Protein AF-A0A0A2UTU4-F1 (afdb_monomer)

Nearest PDB structures (foldseek):
  5aqh-assembly1_B  TM=6.109E-01  e=5.845E+00  Homo sapiens

Foldseek 3Di:
DVVLVVLVVVLVVLVVVLVVLVVCLVPDDPVVVVVSVVVSVVSVVCSLVSVVVSVVVVCVVVVNDCVNVPVVVVVVSVCVVLVVVLVVLCCCCPDPVNVVCLQPPVPDPDPVCNVCVVPVSVCVNVVSVVVNVVVVVVVVVVVD

Radius of gyration: 19.2 Å; Cα contacts (8 Å, |Δi|>4): 52; chains: 1; bounding box: 45×30×54 Å

Structure (mmCIF, N/CA/C/O backbone):
data_AF-A0A0A2UTU4-F1
#
_entry.id   AF-A0A0A2UTU4-F1
#
loop_
_atom_site.group_PDB
_atom_site.id
_atom_site.type_symbol
_atom_site.label_atom_id
_atom_site.label_alt_id
_atom_site.label_comp_id
_atom_site.label_asym_id
_atom_site.label_entity_id
_atom_site.label_seq_id
_atom_site.pdbx_PDB_ins_code
_atom_site.Cartn_x
_atom_site.Cartn_y
_atom_site.Cartn_z
_atom_site.occupancy
_atom_site.B_iso_or_equiv
_atom_site.auth_seq_id
_atom_site.auth_comp_id
_atom_site.auth_asym_id
_atom_site.auth_atom_id
_atom_site.pdbx_PDB_model_num
ATOM 1 N N . MET A 1 1 ? -5.566 -9.100 28.240 1.00 63.50 1 MET A N 1
ATOM 2 C CA . MET A 1 1 ? -4.419 -8.160 28.219 1.00 63.50 1 MET A CA 1
ATOM 3 C C . MET A 1 1 ? -3.156 -8.743 27.591 1.00 63.50 1 MET A C 1
ATOM 5 O O . MET A 1 1 ? -2.673 -8.141 26.645 1.00 63.50 1 MET A O 1
ATOM 9 N N . LEU A 1 2 ? -2.639 -9.900 28.031 1.00 72.25 2 LEU A N 1
ATOM 10 C CA . LEU A 1 2 ? -1.387 -10.479 27.496 1.00 72.25 2 LEU A CA 1
ATOM 11 C C . LEU A 1 2 ? -1.370 -10.657 25.966 1.00 72.25 2 LEU A C 1
ATOM 13 O O . LEU A 1 2 ? -0.388 -10.309 25.321 1.00 72.25 2 LEU A O 1
ATOM 17 N N . PHE A 1 3 ? -2.478 -11.114 25.373 1.00 69.31 3 PHE A N 1
ATOM 18 C CA . PHE A 1 3 ? -2.606 -11.243 23.915 1.00 69.31 3 PHE A CA 1
ATOM 19 C C . PHE A 1 3 ? -2.495 -9.892 23.185 1.00 69.31 3 PHE A C 1
ATOM 21 O O . PHE A 1 3 ? -1.830 -9.798 22.161 1.00 69.31 3 PHE A O 1
ATOM 28 N N . ILE A 1 4 ? -3.101 -8.837 23.744 1.00 66.06 4 ILE A N 1
ATOM 29 C CA . ILE A 1 4 ? -3.081 -7.479 23.179 1.00 66.06 4 ILE A CA 1
ATOM 30 C C . ILE A 1 4 ? -1.651 -6.940 23.202 1.00 66.06 4 ILE A C 1
ATOM 32 O O . ILE A 1 4 ? -1.130 -6.525 22.172 1.00 66.06 4 ILE A O 1
ATOM 36 N N . ILE A 1 5 ? -0.986 -7.038 24.354 1.00 73.44 5 ILE A N 1
ATOM 37 C CA . ILE A 1 5 ? 0.395 -6.582 24.536 1.00 73.44 5 ILE A CA 1
ATOM 38 C C . ILE A 1 5 ? 1.344 -7.347 23.604 1.00 73.44 5 ILE A C 1
ATOM 40 O O . ILE A 1 5 ? 2.112 -6.727 22.873 1.00 73.44 5 ILE A O 1
ATOM 44 N N . GLY A 1 6 ? 1.245 -8.680 23.557 1.00 77.75 6 GLY A N 1
ATOM 45 C CA . GLY A 1 6 ? 2.068 -9.508 22.670 1.00 77.75 6 GLY A CA 1
ATOM 46 C C . GLY A 1 6 ? 1.864 -9.173 21.192 1.00 77.75 6 GLY A C 1
ATOM 47 O O . GLY A 1 6 ? 2.827 -9.064 20.436 1.00 77.75 6 GLY A O 1
ATOM 48 N N . SER A 1 7 ? 0.619 -8.924 20.787 1.00 74.62 7 SER A N 1
ATOM 49 C CA . SER A 1 7 ? 0.304 -8.541 19.412 1.00 74.62 7 SER A CA 1
ATOM 50 C C . SER A 1 7 ? 0.809 -7.142 19.036 1.00 74.62 7 SER A C 1
ATOM 52 O O . SER A 1 7 ? 1.268 -6.934 17.915 1.00 74.62 7 SER A O 1
ATOM 54 N N . PHE A 1 8 ? 0.827 -6.206 19.988 1.00 76.12 8 PHE A N 1
ATOM 55 C CA . PHE A 1 8 ? 1.387 -4.870 19.795 1.00 76.12 8 PHE A CA 1
ATOM 56 C C . PHE A 1 8 ? 2.916 -4.912 19.670 1.00 76.12 8 PHE A C 1
ATOM 58 O O . PHE A 1 8 ? 3.485 -4.260 18.797 1.00 76.12 8 PHE A O 1
ATOM 65 N N . ILE A 1 9 ? 3.584 -5.740 20.481 1.00 83.19 9 ILE A N 1
ATOM 66 C CA . ILE A 1 9 ? 5.032 -5.985 20.380 1.00 83.19 9 ILE A CA 1
ATOM 67 C C . ILE A 1 9 ? 5.380 -6.599 19.018 1.00 83.19 9 ILE A C 1
ATOM 69 O O . ILE A 1 9 ? 6.298 -6.128 18.346 1.00 83.19 9 ILE A O 1
ATOM 73 N N . ALA A 1 10 ? 4.620 -7.605 18.572 1.00 82.69 10 ALA A N 1
ATOM 74 C CA . ALA A 1 10 ? 4.808 -8.220 17.259 1.00 82.69 10 ALA A CA 1
ATOM 75 C C . ALA A 1 10 ? 4.607 -7.213 16.113 1.00 82.69 10 ALA A C 1
ATOM 77 O O . ALA A 1 10 ? 5.365 -7.216 15.143 1.00 82.69 10 ALA A O 1
ATOM 78 N N . PHE A 1 11 ? 3.632 -6.309 16.241 1.00 80.31 11 PHE A N 1
ATOM 79 C CA . PHE A 1 11 ? 3.412 -5.238 15.274 1.00 80.31 11 PHE A CA 1
ATOM 80 C C . PHE A 1 11 ? 4.570 -4.235 15.229 1.00 80.31 11 PHE A C 1
ATOM 82 O O . PHE A 1 11 ? 5.030 -3.892 14.142 1.00 80.31 11 PHE A O 1
ATOM 89 N N . ILE A 1 12 ? 5.086 -3.805 16.385 1.00 81.62 12 ILE A N 1
ATOM 90 C CA . ILE A 1 12 ? 6.258 -2.920 16.451 1.00 81.62 12 ILE A CA 1
ATOM 91 C C . ILE A 1 12 ? 7.471 -3.593 15.798 1.00 81.62 12 ILE A C 1
ATOM 93 O O . ILE A 1 12 ? 8.160 -2.960 14.999 1.00 81.62 12 ILE A O 1
ATOM 97 N N . ALA A 1 13 ? 7.708 -4.879 16.072 1.00 86.25 13 ALA A N 1
ATOM 98 C CA . ALA A 1 13 ? 8.785 -5.635 15.437 1.00 86.25 13 ALA A CA 1
ATOM 99 C C . ALA A 1 13 ? 8.622 -5.693 13.906 1.00 86.25 13 ALA A C 1
ATOM 101 O O . ALA A 1 13 ? 9.583 -5.452 13.175 1.00 86.25 13 ALA A O 1
ATOM 102 N N . LEU A 1 14 ? 7.401 -5.936 13.414 1.00 83.25 14 LEU A N 1
ATOM 103 C CA . LEU A 1 14 ? 7.088 -5.921 11.983 1.00 83.25 14 LEU A CA 1
ATOM 104 C C . LEU A 1 14 ? 7.306 -4.534 11.358 1.00 83.25 14 LEU A C 1
ATOM 106 O O . LEU A 1 14 ? 7.830 -4.437 10.251 1.00 83.25 14 LEU A O 1
ATOM 110 N N . LEU A 1 15 ? 6.933 -3.463 12.061 1.00 78.00 15 LEU A N 1
ATOM 111 C CA . LEU A 1 15 ? 7.104 -2.086 11.604 1.00 78.00 15 LEU A CA 1
ATOM 112 C C . LEU A 1 15 ? 8.587 -1.709 11.498 1.00 78.00 15 LEU A C 1
ATOM 114 O O . LEU A 1 15 ? 9.018 -1.205 10.461 1.00 78.00 15 LEU A O 1
ATOM 118 N N . LEU A 1 16 ? 9.383 -2.022 12.524 1.00 83.81 16 LEU A N 1
ATOM 119 C CA . LEU A 1 16 ? 10.836 -1.826 12.506 1.00 83.81 16 LEU A CA 1
ATOM 120 C C . LEU A 1 16 ? 11.498 -2.637 11.387 1.00 83.81 16 LEU A C 1
ATOM 122 O O . LEU A 1 16 ? 12.344 -2.114 10.660 1.00 83.81 16 LEU A O 1
ATOM 126 N N . TYR A 1 17 ? 11.069 -3.885 11.195 1.00 85.94 17 TYR A N 1
ATOM 127 C CA . TYR A 1 17 ? 11.554 -4.724 10.104 1.00 85.94 17 TYR A CA 1
ATOM 128 C C . TYR A 1 17 ? 11.175 -4.160 8.726 1.00 85.94 17 TYR A C 1
ATOM 130 O O . TYR A 1 17 ? 12.008 -4.122 7.823 1.00 85.94 17 TYR A O 1
ATOM 138 N N . GLY A 1 18 ? 9.956 -3.640 8.559 1.00 80.88 18 GLY A N 1
ATOM 139 C CA . GLY A 1 18 ? 9.526 -2.976 7.328 1.00 80.88 18 GLY A CA 1
ATOM 140 C C . GLY A 1 18 ? 10.355 -1.735 6.994 1.00 80.88 18 GLY A C 1
ATOM 141 O O . GLY A 1 18 ? 10.756 -1.561 5.842 1.00 80.88 18 GLY A O 1
ATOM 142 N N . ILE A 1 19 ? 10.679 -0.912 7.998 1.00 79.69 19 ILE A N 1
ATOM 143 C CA . ILE A 1 19 ? 11.576 0.245 7.841 1.00 79.69 19 ILE A CA 1
ATOM 144 C C . ILE A 1 19 ? 12.976 -0.213 7.423 1.00 79.69 19 ILE A C 1
ATOM 146 O O . ILE A 1 19 ? 13.551 0.349 6.488 1.00 79.69 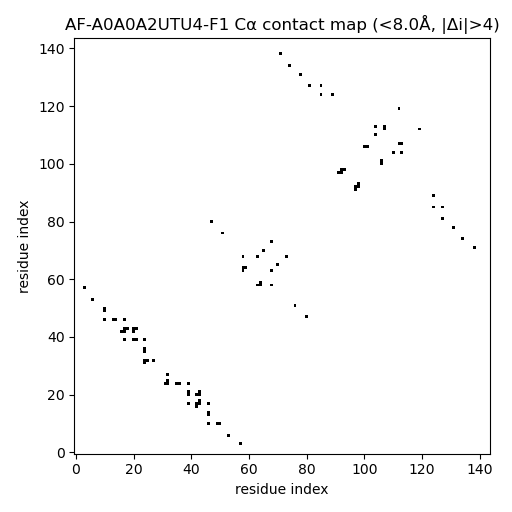19 ILE A O 1
ATOM 150 N N . TYR A 1 20 ? 13.513 -1.246 8.076 1.00 88.94 20 TYR A N 1
ATOM 151 C CA . TYR A 1 20 ? 14.810 -1.825 7.728 1.00 88.94 20 TYR A CA 1
ATOM 152 C C . TYR A 1 20 ? 14.842 -2.304 6.270 1.00 88.94 20 TYR A C 1
ATOM 154 O O . TYR A 1 20 ? 15.714 -1.887 5.511 1.00 88.94 20 TYR A O 1
ATOM 162 N N . VAL A 1 21 ? 13.853 -3.099 5.846 1.00 85.62 21 VAL A N 1
ATOM 163 C CA . VAL A 1 21 ? 13.762 -3.627 4.474 1.00 85.62 21 VAL A CA 1
ATOM 164 C C . VAL A 1 21 ? 13.607 -2.504 3.442 1.00 85.62 21 VAL A C 1
ATOM 166 O O . VAL A 1 21 ? 14.187 -2.571 2.357 1.00 85.62 21 VAL A O 1
ATOM 169 N N . PHE A 1 22 ? 12.853 -1.449 3.757 1.00 82.06 22 PHE A N 1
ATOM 170 C CA . PHE A 1 22 ? 12.730 -0.286 2.879 1.00 82.06 22 PHE A CA 1
ATOM 171 C C . PHE A 1 22 ? 14.056 0.474 2.738 1.00 82.06 22 PHE A C 1
ATOM 173 O O . PHE A 1 22 ? 14.445 0.837 1.625 1.00 82.06 22 PHE A O 1
ATOM 180 N N . ASN A 1 23 ? 14.761 0.697 3.849 1.00 80.75 23 ASN A N 1
ATOM 181 C CA . ASN A 1 23 ? 16.049 1.384 3.847 1.00 80.75 23 ASN A CA 1
ATOM 182 C C . ASN A 1 23 ? 17.122 0.572 3.114 1.00 80.75 23 ASN A C 1
ATOM 184 O O . ASN A 1 23 ? 17.829 1.143 2.285 1.00 80.75 23 ASN A O 1
ATOM 188 N N . ASP A 1 24 ? 17.177 -0.743 3.336 1.00 86.44 24 ASP A N 1
ATOM 189 C CA . ASP A 1 24 ? 18.048 -1.668 2.603 1.00 86.44 24 ASP A CA 1
ATOM 190 C C . ASP A 1 24 ? 17.739 -1.655 1.097 1.00 86.44 24 ASP A C 1
ATOM 192 O O . ASP A 1 24 ? 18.634 -1.516 0.262 1.00 86.44 24 ASP A O 1
ATOM 196 N N . TYR A 1 25 ? 16.459 -1.690 0.712 1.00 86.56 25 TYR A N 1
ATOM 197 C CA . TYR A 1 25 ? 16.070 -1.541 -0.690 1.00 86.56 25 TYR A CA 1
ATOM 198 C C . TYR A 1 25 ? 16.499 -0.187 -1.269 1.00 86.56 25 TYR A C 1
ATOM 200 O O . TYR A 1 25 ? 16.925 -0.120 -2.420 1.00 86.56 25 TYR A O 1
ATOM 208 N N . LYS A 1 26 ? 16.397 0.906 -0.504 1.00 80.38 26 LYS A N 1
ATOM 209 C CA . LYS A 1 26 ? 16.759 2.255 -0.963 1.00 80.38 26 LYS A CA 1
ATOM 210 C C . LYS A 1 26 ? 18.266 2.386 -1.209 1.00 80.38 26 LYS A C 1
ATOM 212 O O . LYS A 1 26 ? 18.635 2.951 -2.246 1.00 80.38 26 LYS A O 1
ATOM 217 N N . SER A 1 27 ? 19.097 1.857 -0.309 1.00 85.81 27 SER A N 1
ATOM 218 C CA . SER A 1 27 ? 20.566 1.882 -0.399 1.00 85.81 27 SER A CA 1
ATOM 219 C C . SER A 1 27 ? 21.141 0.875 -1.402 1.00 85.81 27 SER A C 1
ATOM 221 O O . SER A 1 27 ? 22.261 1.063 -1.865 1.00 85.81 27 SER A O 1
ATOM 223 N N . SER A 1 28 ? 20.369 -0.142 -1.792 1.00 88.31 28 SER A N 1
ATOM 224 C CA . SER A 1 28 ? 20.799 -1.176 -2.741 1.00 88.31 28 SER A CA 1
ATOM 225 C C . SER A 1 28 ? 21.070 -0.644 -4.160 1.00 88.31 28 SER A C 1
ATOM 227 O O . SER A 1 28 ? 20.472 0.338 -4.633 1.00 88.31 28 SER A O 1
ATOM 229 N N . THR A 1 29 ? 21.945 -1.349 -4.879 1.00 91.50 29 THR A N 1
ATOM 230 C CA . THR A 1 29 ? 22.279 -1.091 -6.290 1.00 91.50 29 THR A CA 1
ATOM 231 C C . THR A 1 29 ? 21.097 -1.385 -7.234 1.00 91.50 29 THR A C 1
ATOM 233 O O . THR A 1 29 ? 20.083 -1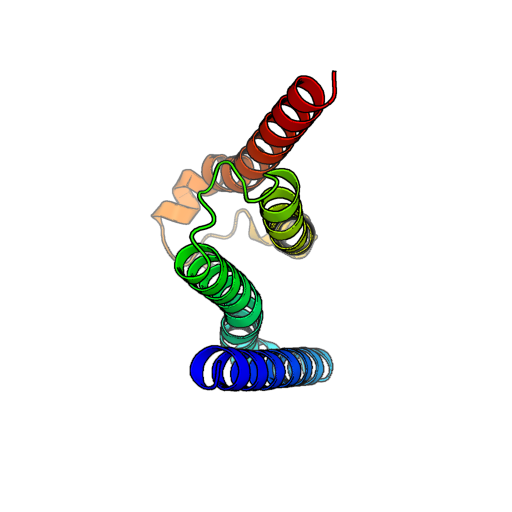.958 -6.833 1.00 91.50 29 THR A O 1
ATOM 236 N N . LYS A 1 30 ? 21.177 -0.984 -8.517 1.00 82.88 30 LYS A N 1
ATOM 237 C CA . LYS A 1 30 ? 20.088 -1.213 -9.499 1.00 82.88 30 LYS A CA 1
ATOM 238 C C . LYS A 1 30 ? 19.764 -2.700 -9.710 1.00 82.88 30 LYS A C 1
ATOM 240 O O . LYS A 1 30 ? 18.590 -3.034 -9.857 1.00 82.88 30 LYS A O 1
ATOM 245 N N . GLU A 1 31 ? 20.773 -3.568 -9.718 1.00 85.62 31 GLU A N 1
ATOM 246 C CA . GLU A 1 31 ? 20.585 -5.015 -9.894 1.00 85.62 31 GLU A CA 1
ATOM 247 C C . GLU A 1 31 ? 19.972 -5.660 -8.642 1.00 85.62 31 GLU A C 1
ATOM 249 O O . GLU A 1 31 ? 18.973 -6.371 -8.737 1.00 85.62 31 GLU A O 1
ATOM 254 N N . GLU A 1 32 ? 20.453 -5.304 -7.450 1.00 84.31 32 GLU A N 1
ATOM 255 C CA . GLU A 1 32 ? 19.873 -5.768 -6.181 1.00 84.31 32 GLU A CA 1
ATOM 256 C C . GLU A 1 32 ? 18.445 -5.259 -5.958 1.00 84.31 32 GLU A C 1
ATOM 258 O O . GLU A 1 32 ? 17.603 -5.954 -5.393 1.00 84.31 32 GLU A O 1
ATOM 263 N N . LYS A 1 33 ? 18.122 -4.052 -6.433 1.00 84.62 33 LYS A N 1
ATOM 264 C CA . LYS A 1 33 ? 16.752 -3.534 -6.371 1.00 84.62 33 LYS A CA 1
ATOM 265 C C . LYS A 1 33 ? 15.788 -4.439 -7.126 1.00 84.62 33 LYS A C 1
ATOM 267 O O . LYS A 1 33 ? 14.716 -4.714 -6.598 1.00 84.62 33 LYS A O 1
ATOM 272 N N . LYS A 1 34 ? 16.144 -4.963 -8.305 1.00 82.44 34 LYS A N 1
ATOM 273 C CA . LYS A 1 34 ? 15.250 -5.859 -9.065 1.00 82.44 34 LYS A CA 1
ATOM 274 C C . LYS A 1 34 ? 14.906 -7.129 -8.284 1.00 82.44 34 LYS A C 1
ATOM 276 O O . LYS A 1 34 ? 13.754 -7.562 -8.318 1.00 82.44 34 LYS A O 1
ATOM 281 N N . THR A 1 35 ? 15.867 -7.697 -7.557 1.00 84.88 35 THR A N 1
ATOM 282 C CA . THR A 1 35 ? 15.658 -8.919 -6.766 1.00 84.88 35 THR A CA 1
ATOM 283 C C . THR A 1 35 ? 14.917 -8.629 -5.458 1.00 84.88 35 THR A C 1
ATOM 285 O O . THR A 1 35 ? 13.956 -9.325 -5.123 1.00 84.88 35 THR A O 1
ATOM 288 N N . LYS A 1 36 ? 15.278 -7.547 -4.757 1.00 86.06 36 LYS A N 1
ATOM 289 C CA . LYS A 1 36 ? 14.679 -7.158 -3.469 1.00 86.06 36 LYS A CA 1
ATOM 290 C C . LYS A 1 36 ? 13.297 -6.512 -3.598 1.00 86.06 36 LYS A C 1
ATOM 292 O O . LYS A 1 36 ? 12.527 -6.548 -2.640 1.00 86.06 36 LYS A O 1
ATOM 297 N N . HIS A 1 37 ? 12.932 -5.969 -4.764 1.00 83.19 37 HIS A N 1
ATOM 298 C CA . HIS A 1 37 ? 11.691 -5.205 -4.965 1.00 83.19 37 HIS A CA 1
ATOM 299 C C . HIS A 1 37 ? 10.437 -5.953 -4.501 1.00 83.19 37 HIS A C 1
ATOM 301 O O . HIS A 1 37 ? 9.606 -5.408 -3.777 1.00 83.19 37 HIS A O 1
ATOM 307 N N . ARG A 1 38 ? 10.311 -7.232 -4.877 1.00 81.94 38 ARG A N 1
ATOM 308 C CA . ARG A 1 38 ? 9.136 -8.044 -4.532 1.00 81.94 38 ARG A CA 1
ATOM 309 C C . ARG A 1 38 ? 9.057 -8.339 -3.036 1.00 81.94 38 ARG A C 1
ATOM 311 O O . ARG A 1 38 ? 7.959 -8.385 -2.489 1.00 81.94 38 ARG A O 1
ATOM 318 N N . HIS A 1 39 ? 10.203 -8.560 -2.398 1.00 83.25 39 HIS A N 1
ATOM 319 C CA . HIS A 1 39 ? 10.280 -8.793 -0.961 1.00 83.25 39 HIS A CA 1
ATOM 320 C C . HIS A 1 39 ? 9.949 -7.512 -0.188 1.00 83.25 39 HIS A C 1
ATOM 322 O O . HIS A 1 39 ? 9.074 -7.538 0.671 1.00 83.25 39 HIS A O 1
ATOM 328 N N . MET A 1 40 ? 10.539 -6.381 -0.585 1.00 88.06 40 MET A N 1
ATOM 329 C CA . MET A 1 40 ? 10.260 -5.069 -0.002 1.00 88.06 40 MET A CA 1
ATOM 330 C C . MET A 1 40 ? 8.778 -4.710 -0.080 1.00 88.06 40 MET A C 1
ATOM 332 O O . MET A 1 40 ? 8.180 -4.407 0.948 1.00 88.06 40 MET A O 1
ATOM 336 N N . ILE A 1 41 ? 8.152 -4.852 -1.253 1.00 79.69 41 ILE A N 1
ATOM 337 C CA . ILE A 1 41 ? 6.714 -4.594 -1.404 1.00 79.69 41 ILE A CA 1
ATOM 338 C C . ILE A 1 41 ? 5.889 -5.477 -0.464 1.00 79.69 41 ILE A C 1
ATOM 340 O O . ILE A 1 41 ? 4.970 -4.978 0.174 1.00 79.69 41 ILE A O 1
ATOM 344 N N . ARG A 1 42 ? 6.206 -6.776 -0.355 1.00 79.50 42 ARG A N 1
ATOM 345 C CA . ARG A 1 42 ? 5.467 -7.696 0.524 1.00 79.50 42 ARG A CA 1
ATOM 346 C C . ARG A 1 42 ? 5.565 -7.285 1.988 1.00 79.50 42 ARG A C 1
ATOM 348 O O . ARG A 1 42 ? 4.535 -7.201 2.641 1.00 79.50 42 ARG A O 1
ATOM 355 N N . VAL A 1 43 ? 6.771 -7.020 2.488 1.00 79.50 43 VAL A N 1
ATOM 356 C CA . VAL A 1 43 ? 6.981 -6.662 3.898 1.00 79.50 43 VAL A CA 1
ATOM 357 C C . VAL A 1 43 ? 6.333 -5.312 4.211 1.00 79.50 43 VAL A C 1
ATOM 359 O O . VAL A 1 43 ? 5.585 -5.200 5.178 1.00 79.50 43 VAL A O 1
ATOM 362 N N . VAL A 1 44 ? 6.537 -4.307 3.354 1.00 78.38 44 VAL A N 1
ATOM 363 C CA . VAL A 1 44 ? 5.961 -2.966 3.539 1.00 78.38 44 VAL A CA 1
ATOM 364 C C . VAL A 1 44 ? 4.432 -2.990 3.454 1.00 78.38 44 VAL A C 1
ATOM 366 O O . VAL A 1 44 ? 3.796 -2.254 4.196 1.00 78.38 44 VAL A O 1
ATOM 369 N N . LEU A 1 45 ? 3.827 -3.852 2.623 1.00 75.75 45 LEU A N 1
ATOM 370 C CA . LEU A 1 45 ? 2.369 -4.058 2.582 1.00 75.75 45 LEU A CA 1
ATOM 371 C C . LEU A 1 45 ? 1.829 -4.913 3.737 1.00 75.75 45 LEU A C 1
ATOM 373 O O . LEU A 1 45 ? 0.645 -4.823 4.044 1.00 75.75 45 LEU A O 1
ATOM 377 N N . MET A 1 46 ? 2.644 -5.731 4.402 1.00 77.00 46 MET A N 1
ATOM 378 C CA . MET A 1 46 ? 2.183 -6.496 5.567 1.00 77.00 46 MET A CA 1
ATOM 379 C C . MET A 1 46 ? 1.991 -5.614 6.799 1.00 77.00 46 MET A C 1
ATOM 381 O O . MET A 1 46 ? 1.029 -5.833 7.530 1.00 77.00 46 MET A O 1
ATOM 385 N N . VAL A 1 47 ? 2.850 -4.610 7.013 1.00 76.31 47 VAL A N 1
ATOM 386 C CA . VAL A 1 47 ? 2.710 -3.625 8.105 1.00 76.31 47 VAL A CA 1
ATOM 387 C C . VAL A 1 47 ? 1.290 -3.028 8.163 1.00 76.31 47 VAL A C 1
ATOM 389 O O . VAL A 1 47 ? 0.630 -3.180 9.189 1.00 76.31 47 VAL A O 1
ATOM 392 N N . PRO A 1 48 ? 0.755 -2.416 7.091 1.00 68.88 48 PRO A N 1
ATOM 393 C CA . PRO A 1 48 ? -0.552 -1.775 7.121 1.00 68.88 48 PRO A CA 1
ATOM 394 C C . PRO A 1 48 ? -1.715 -2.753 7.290 1.00 68.88 48 PRO A C 1
ATOM 396 O O . PRO A 1 48 ? -2.626 -2.505 8.075 1.00 68.88 48 PRO A O 1
ATOM 399 N N . ILE A 1 49 ? -1.665 -3.898 6.603 1.00 74.06 49 ILE A N 1
ATOM 400 C CA . ILE A 1 49 ? -2.688 -4.946 6.709 1.00 74.06 49 ILE A CA 1
ATOM 401 C C . ILE A 1 49 ? -2.743 -5.478 8.143 1.00 74.06 49 ILE A C 1
ATOM 403 O O . ILE A 1 49 ? -3.819 -5.620 8.718 1.00 74.06 49 ILE A O 1
ATOM 407 N N . THR A 1 50 ? -1.576 -5.724 8.739 1.00 76.50 50 THR A N 1
ATOM 408 C CA . THR A 1 50 ? -1.472 -6.204 10.119 1.00 76.50 50 THR A CA 1
ATOM 409 C C . THR A 1 50 ? -1.998 -5.162 11.098 1.00 76.50 50 THR A C 1
ATOM 411 O O . THR A 1 50 ? -2.722 -5.536 12.012 1.00 76.50 50 THR A O 1
ATOM 414 N N . ALA A 1 51 ? -1.715 -3.870 10.881 1.00 70.38 51 ALA A N 1
ATOM 415 C CA . ALA A 1 51 ? -2.273 -2.788 11.691 1.00 70.38 51 ALA A CA 1
ATOM 416 C C . ALA A 1 51 ? -3.808 -2.794 11.667 1.00 70.38 51 ALA A C 1
ATOM 418 O O . ALA A 1 51 ? -4.430 -2.764 12.725 1.00 70.38 51 ALA A O 1
ATOM 419 N N . ILE A 1 52 ? -4.416 -2.894 10.476 1.00 68.38 52 ILE A N 1
ATOM 420 C CA . ILE A 1 52 ? -5.877 -2.950 10.318 1.00 68.38 52 ILE A CA 1
ATOM 421 C C . ILE A 1 52 ? -6.445 -4.152 11.073 1.00 68.38 52 ILE A C 1
ATOM 423 O O 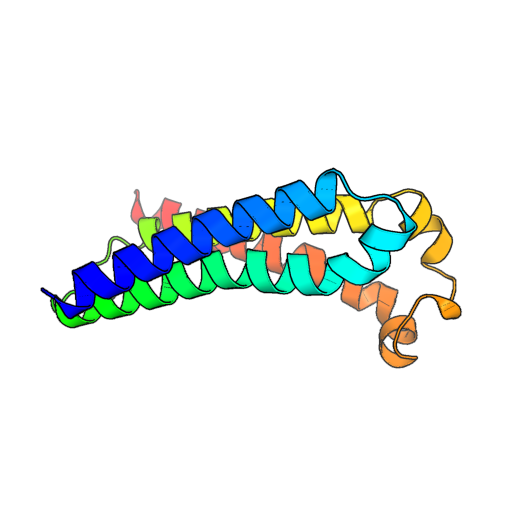. ILE A 1 52 ? -7.330 -3.979 11.903 1.00 68.38 52 ILE A O 1
ATOM 427 N N . LEU A 1 53 ? -5.906 -5.353 10.844 1.00 73.56 53 LEU A N 1
ATOM 428 C CA . LEU A 1 53 ? -6.389 -6.575 11.495 1.00 73.56 53 LEU A CA 1
ATOM 429 C C . LEU A 1 53 ? -6.259 -6.510 13.022 1.00 73.56 53 LEU A C 1
ATOM 431 O O . LEU A 1 53 ? -7.171 -6.926 13.735 1.00 73.56 53 LEU A O 1
ATOM 435 N N . LEU A 1 54 ? -5.152 -5.962 13.530 1.00 71.31 54 LEU A N 1
ATOM 436 C CA . LEU A 1 54 ? -4.929 -5.800 14.964 1.00 71.31 54 LEU A CA 1
ATOM 437 C C . LEU A 1 54 ? -5.883 -4.804 15.602 1.00 71.31 54 LEU A C 1
ATOM 439 O O . LEU A 1 54 ? -6.403 -5.057 16.689 1.00 71.31 54 LEU A O 1
ATOM 443 N N . ILE A 1 55 ? -6.101 -3.672 14.941 1.00 69.00 55 ILE A N 1
ATOM 444 C CA . ILE A 1 55 ? -7.048 -2.659 15.392 1.00 69.00 55 ILE A CA 1
ATOM 445 C C . ILE A 1 55 ? -8.458 -3.261 15.384 1.00 69.00 55 ILE A C 1
ATOM 447 O O . ILE A 1 55 ? -9.133 -3.215 16.407 1.00 69.00 55 ILE A O 1
ATOM 451 N N . SER A 1 56 ? -8.871 -3.922 14.299 1.00 63.62 56 SER A N 1
ATOM 452 C CA . SER A 1 56 ? -10.181 -4.574 14.191 1.00 63.62 56 SER A CA 1
ATOM 453 C C . SER A 1 56 ? -10.415 -5.638 15.268 1.00 63.62 56 SER A C 1
ATOM 455 O O . SER A 1 56 ? -11.471 -5.641 15.898 1.00 63.62 56 SER A O 1
ATOM 457 N N . GLU A 1 57 ? -9.444 -6.519 15.526 1.00 70.19 57 GLU A N 1
ATOM 458 C CA . GLU A 1 57 ? -9.578 -7.565 16.550 1.00 70.19 57 GLU A CA 1
ATOM 459 C C . GLU A 1 57 ? -9.624 -6.977 17.969 1.00 70.19 57 GLU A C 1
ATOM 461 O O . GLU A 1 57 ? -10.413 -7.432 18.799 1.00 70.19 57 GLU A O 1
ATOM 466 N N . ASN A 1 58 ? -8.820 -5.946 18.256 1.00 67.62 58 ASN A N 1
ATOM 467 C CA . ASN A 1 58 ? -8.851 -5.270 19.555 1.00 67.62 58 ASN A CA 1
ATOM 468 C C . ASN A 1 58 ? -10.175 -4.539 19.791 1.00 67.62 58 ASN A C 1
ATOM 470 O O . ASN A 1 58 ? -10.727 -4.616 20.887 1.00 67.62 58 ASN A O 1
ATOM 474 N N . LEU A 1 59 ? -10.707 -3.869 18.768 1.00 67.69 59 LEU A N 1
ATOM 475 C CA . LEU A 1 59 ? -11.988 -3.173 18.858 1.00 67.69 59 LEU A CA 1
ATOM 476 C C . LEU A 1 59 ? -13.141 -4.165 19.062 1.00 67.69 59 LEU A C 1
ATOM 478 O O . LEU A 1 59 ? -13.930 -3.986 19.988 1.00 67.69 59 LEU A O 1
ATOM 482 N N . ARG A 1 60 ? -13.156 -5.278 18.311 1.00 68.88 60 ARG A N 1
ATOM 483 C CA . ARG A 1 60 ? -14.146 -6.355 18.485 1.00 68.88 60 ARG A CA 1
ATOM 484 C C . ARG A 1 60 ? -14.134 -6.932 19.902 1.00 68.88 60 ARG A C 1
ATOM 486 O O . ARG A 1 60 ? -15.189 -7.183 20.474 1.00 68.88 60 ARG A O 1
ATOM 493 N N . ARG A 1 61 ? -12.950 -7.148 20.487 1.00 69.75 61 ARG A N 1
ATOM 494 C CA . ARG A 1 61 ? -12.815 -7.691 21.854 1.00 69.75 61 ARG A CA 1
ATOM 495 C C . ARG A 1 61 ? -13.261 -6.729 22.949 1.00 69.75 61 ARG A C 1
ATOM 497 O O . ARG A 1 61 ? -13.640 -7.192 24.017 1.00 69.75 61 ARG A O 1
ATOM 504 N N . ASN A 1 62 ? -13.229 -5.427 22.684 1.00 69.12 62 ASN A N 1
ATOM 505 C CA . ASN A 1 62 ? -13.715 -4.404 23.606 1.00 69.12 62 ASN A CA 1
ATOM 506 C C . ASN A 1 62 ? -15.226 -4.147 23.468 1.00 69.12 62 ASN A C 1
ATOM 508 O O . ASN A 1 62 ? -15.730 -3.214 24.080 1.00 69.12 62 ASN A O 1
ATOM 512 N N . GLY A 1 63 ? -15.942 -4.952 22.672 1.00 67.50 63 GLY A N 1
ATOM 513 C CA . GLY A 1 63 ? -17.382 -4.799 22.448 1.00 67.50 63 GLY A CA 1
ATOM 514 C C . GLY A 1 63 ? -17.753 -3.612 21.558 1.00 67.50 63 GLY A C 1
ATOM 515 O O . GLY A 1 63 ? -18.937 -3.390 21.338 1.00 67.50 63 GLY A O 1
ATOM 516 N N . LEU A 1 64 ? -16.759 -2.894 21.021 1.00 63.41 64 LEU A N 1
ATOM 517 C CA . LEU A 1 64 ? -16.979 -1.746 20.154 1.00 63.41 64 LEU A CA 1
ATOM 518 C C . LEU A 1 64 ? -17.469 -2.235 18.793 1.00 63.41 64 LEU A C 1
ATOM 520 O O . LEU A 1 64 ? -16.749 -2.925 18.061 1.00 63.41 64 LEU A O 1
ATOM 524 N N . THR A 1 65 ? -18.704 -1.883 18.458 1.0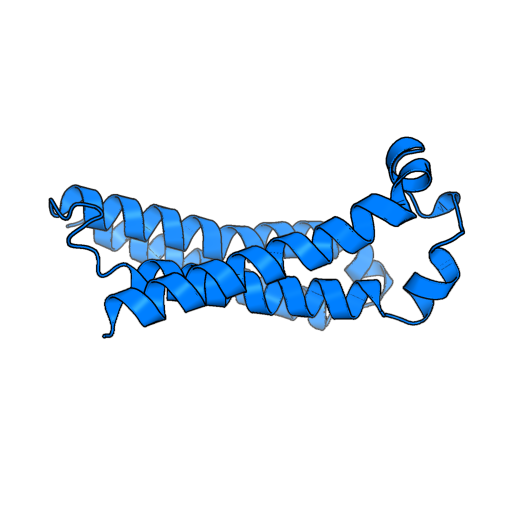0 61.56 65 THR A N 1
ATOM 525 C CA . THR A 1 65 ? -19.267 -2.129 17.126 1.00 61.56 65 THR A CA 1
ATOM 526 C C . THR A 1 65 ? -18.709 -1.115 16.119 1.00 61.56 65 THR A C 1
ATOM 528 O O . THR A 1 65 ? -18.184 -0.067 16.497 1.00 61.56 65 THR A O 1
ATOM 531 N N . LEU A 1 66 ? -18.799 -1.410 14.814 1.00 55.47 66 LEU A N 1
ATOM 532 C CA . LEU A 1 66 ? -18.363 -0.494 13.741 1.00 55.47 66 LEU A CA 1
ATOM 533 C C . LEU A 1 66 ? -19.019 0.898 13.813 1.00 55.47 66 LEU A C 1
ATOM 535 O O . LEU A 1 66 ? -18.473 1.838 13.247 1.00 55.47 66 LEU A O 1
ATOM 539 N N . GLU A 1 67 ? -20.140 1.029 14.522 1.00 56.09 67 GLU A N 1
ATOM 540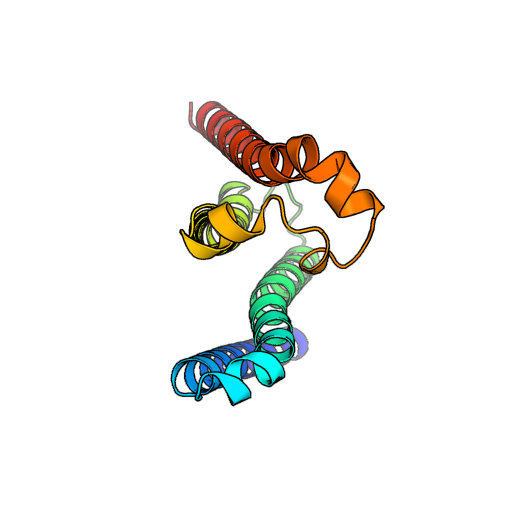 C CA . GLU A 1 67 ? -20.850 2.291 14.752 1.00 56.09 67 GLU A CA 1
ATOM 541 C C . GLU A 1 67 ? -20.192 3.162 15.842 1.00 56.09 67 GLU A C 1
ATOM 543 O O . GLU A 1 67 ? -20.197 4.386 15.738 1.00 56.09 67 GLU A O 1
ATOM 548 N N . GLU A 1 68 ? -19.567 2.555 16.857 1.00 55.50 68 GLU A N 1
ATOM 549 C CA . GLU A 1 68 ? -18.881 3.267 17.953 1.00 55.50 68 GLU A CA 1
ATOM 550 C C . GLU A 1 68 ? -17.417 3.587 17.625 1.00 55.50 68 GLU A C 1
ATOM 552 O O . GLU A 1 68 ? -16.828 4.550 18.132 1.00 55.50 68 GLU A O 1
ATOM 557 N N . ILE A 1 69 ? -16.809 2.780 16.751 1.00 56.94 69 ILE A N 1
ATOM 558 C CA . ILE A 1 69 ? -15.495 3.054 16.176 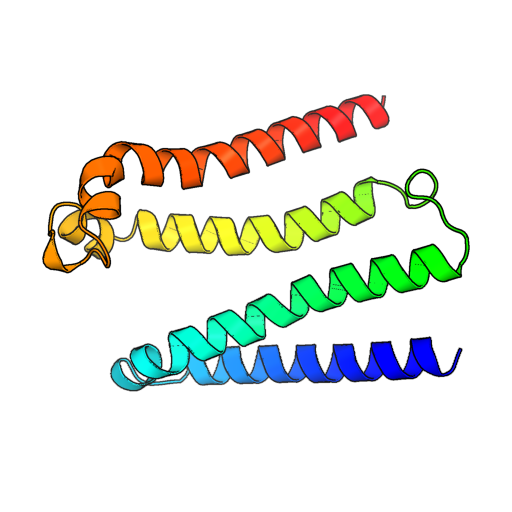1.00 56.94 69 ILE A CA 1
ATOM 559 C C . ILE A 1 69 ? -15.668 4.262 15.276 1.00 56.94 69 ILE A C 1
ATOM 561 O O . ILE A 1 69 ? -16.144 4.118 14.156 1.00 56.94 69 ILE A O 1
ATOM 565 N N . ARG A 1 70 ? -15.287 5.449 15.765 1.00 59.78 70 ARG A N 1
ATOM 566 C CA . ARG A 1 70 ? -15.521 6.698 15.038 1.00 59.78 70 ARG A CA 1
ATOM 567 C C . ARG A 1 70 ? -15.055 6.532 13.574 1.00 59.78 70 ARG A C 1
ATOM 569 O O . ARG A 1 70 ? -13.842 6.420 13.360 1.00 59.78 70 ARG A O 1
ATOM 576 N N . PRO A 1 71 ? -15.969 6.469 12.581 1.00 55.41 71 PRO A N 1
ATOM 577 C CA . PRO A 1 71 ? -15.668 5.953 11.238 1.00 55.41 71 PRO A CA 1
ATOM 578 C C . PRO A 1 71 ? -14.510 6.678 10.551 1.00 55.41 71 PRO A C 1
ATOM 580 O O . PRO A 1 71 ? -13.746 6.090 9.785 1.00 55.41 71 PRO A O 1
ATOM 583 N N . TYR A 1 72 ? -14.301 7.942 10.916 1.00 56.28 72 TYR A N 1
ATOM 584 C CA . TYR A 1 72 ? -13.190 8.756 10.451 1.00 56.28 72 TYR A CA 1
ATOM 585 C C . TYR A 1 72 ? -11.798 8.188 10.794 1.00 56.28 72 TYR A C 1
ATOM 587 O O . TYR A 1 72 ? -10.853 8.471 10.066 1.00 56.28 72 TYR A O 1
ATOM 595 N N . LEU A 1 73 ? -11.626 7.386 11.858 1.00 57.31 73 LEU A N 1
ATOM 596 C CA . LEU A 1 73 ? -10.337 6.753 12.186 1.00 57.31 73 LEU A CA 1
ATOM 597 C C . LEU A 1 73 ? -10.011 5.624 11.211 1.00 57.31 73 LEU A C 1
ATOM 599 O O . LEU A 1 73 ? -8.880 5.518 10.741 1.00 57.31 73 LEU A O 1
ATOM 603 N N . PHE A 1 74 ? -11.007 4.808 10.868 1.00 61.97 74 PHE A N 1
ATOM 604 C CA . PHE A 1 74 ? -10.861 3.772 9.851 1.00 61.97 74 PHE A CA 1
ATOM 605 C C . PHE A 1 74 ? -10.578 4.395 8.480 1.00 61.97 74 PHE A C 1
ATOM 607 O O . PHE A 1 74 ? -9.678 3.956 7.764 1.00 61.97 74 PHE A O 1
ATOM 614 N N . VAL A 1 75 ? -11.276 5.488 8.162 1.00 59.75 75 VAL A N 1
ATOM 615 C CA . VAL 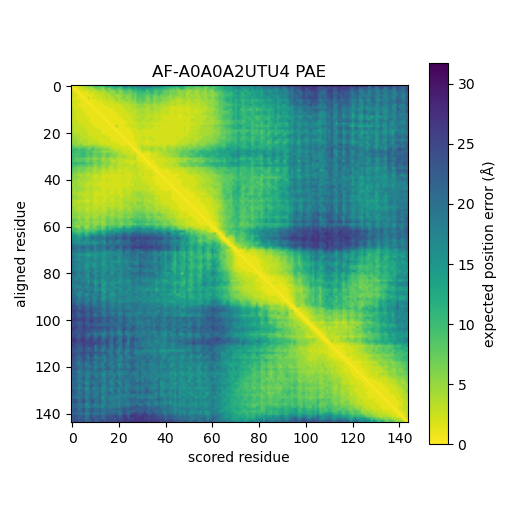A 1 75 ? -11.022 6.279 6.957 1.00 59.75 75 VAL A CA 1
ATOM 616 C C . VAL A 1 75 ? -9.615 6.888 6.967 1.00 59.75 75 VAL A C 1
ATOM 618 O O . VAL A 1 75 ? -8.910 6.776 5.971 1.00 59.75 75 VAL A O 1
ATOM 621 N N . ALA A 1 76 ? -9.142 7.461 8.075 1.00 59.62 76 ALA A N 1
ATOM 622 C CA . ALA A 1 76 ? -7.787 8.009 8.175 1.00 59.62 76 ALA A CA 1
ATOM 623 C C . ALA A 1 76 ? -6.702 6.936 7.962 1.00 59.62 76 ALA A C 1
ATOM 625 O O . ALA A 1 76 ? -5.700 7.177 7.280 1.00 59.62 76 ALA A O 1
ATOM 626 N N . VAL A 1 77 ? -6.911 5.728 8.492 1.00 64.31 77 VAL A N 1
ATOM 627 C CA . VAL A 1 77 ? -6.038 4.567 8.257 1.00 64.31 77 VAL A CA 1
ATOM 628 C C . VAL A 1 77 ? -6.075 4.133 6.785 1.00 64.31 77 VAL A C 1
ATOM 630 O O . VAL A 1 77 ? -5.031 3.921 6.175 1.00 64.31 77 VAL A O 1
ATOM 633 N N . LEU A 1 78 ? -7.255 4.076 6.163 1.00 63.47 78 LEU A N 1
ATOM 634 C CA . LEU A 1 78 ? -7.378 3.802 4.729 1.00 63.47 78 LEU A CA 1
ATOM 635 C C . LEU A 1 78 ? -6.661 4.856 3.883 1.00 63.47 78 LEU A C 1
ATOM 637 O O . LEU A 1 78 ? -5.869 4.494 3.018 1.00 63.47 78 LEU A O 1
ATOM 641 N N . ILE A 1 79 ? -6.879 6.144 4.158 1.00 62.62 79 ILE A N 1
ATOM 642 C CA . ILE A 1 79 ? -6.252 7.277 3.465 1.00 62.62 79 ILE A CA 1
ATOM 643 C C . ILE A 1 79 ? -4.728 7.211 3.592 1.00 62.62 79 ILE A C 1
ATOM 645 O O . ILE A 1 79 ? -4.020 7.350 2.594 1.00 62.62 79 ILE A O 1
ATOM 649 N N . SER A 1 80 ? -4.209 6.961 4.794 1.00 60.12 80 SER A N 1
ATOM 650 C CA . SER A 1 80 ? -2.764 6.872 5.033 1.00 60.12 80 SER A CA 1
ATOM 651 C C . SER A 1 80 ? -2.092 5.693 4.321 1.00 60.12 80 SER A C 1
ATOM 653 O O . SER A 1 80 ? -0.896 5.774 4.053 1.00 60.12 80 SER A O 1
ATOM 655 N N . PHE A 1 81 ? -2.830 4.651 3.924 1.00 65.88 81 PHE A N 1
ATOM 656 C CA . PHE A 1 81 ? -2.310 3.581 3.061 1.00 65.88 81 PHE A CA 1
ATOM 657 C C . PHE A 1 81 ? -2.557 3.819 1.576 1.00 65.88 81 PHE A C 1
ATOM 659 O O . PHE A 1 81 ? -1.677 3.554 0.750 1.00 65.88 81 PHE A O 1
ATOM 666 N N . PHE A 1 82 ? -3.723 4.357 1.228 1.00 66.12 82 PHE A N 1
ATOM 667 C CA . PHE A 1 82 ? -4.085 4.625 -0.154 1.00 66.12 82 PHE A CA 1
ATOM 668 C C . PHE A 1 82 ? -3.252 5.752 -0.743 1.00 66.12 82 PHE A C 1
ATOM 670 O O . PHE A 1 82 ? -2.736 5.583 -1.840 1.00 66.12 82 PHE A O 1
ATOM 677 N N . ILE A 1 83 ? -3.059 6.869 -0.037 1.00 66.56 83 ILE A N 1
ATOM 678 C CA . ILE A 1 83 ? -2.350 8.032 -0.583 1.00 66.56 83 ILE A CA 1
ATOM 679 C C . ILE A 1 83 ? -0.897 7.689 -0.953 1.00 66.56 83 ILE A C 1
ATOM 681 O O . ILE A 1 83 ? -0.533 7.928 -2.104 1.00 66.56 83 ILE A O 1
ATOM 685 N N . PRO A 1 84 ? -0.052 7.090 -0.089 1.00 66.19 84 PRO A N 1
ATOM 686 C CA . PRO A 1 84 ? 1.325 6.766 -0.466 1.00 66.19 84 PRO A CA 1
ATOM 687 C C . PRO A 1 84 ? 1.403 5.735 -1.596 1.00 66.19 84 PRO A C 1
ATOM 689 O O . PRO A 1 84 ? 2.217 5.887 -2.509 1.00 66.19 84 PRO A O 1
ATOM 692 N N . GLY A 1 85 ? 0.535 4.715 -1.571 1.00 66.25 85 GLY A N 1
ATOM 693 C CA . GLY A 1 85 ? 0.454 3.709 -2.633 1.00 66.25 85 GLY A CA 1
ATOM 694 C C . GLY A 1 85 ? 0.002 4.307 -3.965 1.00 66.25 85 GLY A C 1
ATOM 695 O O . GLY A 1 85 ? 0.573 4.005 -5.013 1.00 66.25 85 GLY A O 1
ATOM 696 N N . PHE A 1 86 ? -0.964 5.219 -3.920 1.00 64.69 86 PHE A N 1
ATOM 697 C CA . PHE A 1 86 ? -1.490 5.930 -5.075 1.00 64.69 86 PHE A CA 1
ATOM 698 C C . PHE A 1 86 ? -0.464 6.906 -5.651 1.00 64.69 86 PHE A C 1
ATOM 700 O O . PHE A 1 86 ? -0.210 6.885 -6.849 1.00 64.69 86 PHE A O 1
ATOM 707 N N . VAL A 1 87 ? 0.210 7.693 -4.810 1.00 66.12 87 VAL A N 1
ATOM 708 C CA . VAL A 1 87 ? 1.303 8.587 -5.222 1.00 66.12 87 VAL A CA 1
ATOM 709 C C . VAL A 1 87 ? 2.446 7.794 -5.853 1.00 66.12 87 VAL A C 1
ATOM 711 O O . VAL A 1 87 ? 2.960 8.187 -6.901 1.00 66.12 87 VAL A O 1
ATOM 714 N N . TYR A 1 88 ? 2.825 6.656 -5.264 1.00 68.00 88 TYR A N 1
ATOM 715 C CA . TYR A 1 88 ? 3.821 5.762 -5.850 1.00 68.00 88 TYR A CA 1
ATOM 716 C C . TYR A 1 88 ? 3.367 5.245 -7.219 1.00 68.00 88 TYR A C 1
ATOM 718 O O . TYR A 1 88 ? 4.104 5.369 -8.195 1.00 68.00 88 TYR A O 1
ATOM 726 N N . MET A 1 89 ? 2.131 4.751 -7.320 1.00 66.06 89 MET A N 1
ATOM 727 C CA . MET A 1 89 ? 1.552 4.255 -8.567 1.00 66.06 89 MET A CA 1
ATOM 728 C C . MET A 1 89 ? 1.492 5.335 -9.651 1.00 66.06 89 MET A C 1
ATOM 730 O O . MET A 1 89 ? 1.892 5.064 -10.779 1.00 66.06 89 MET A O 1
ATOM 734 N N . LEU A 1 90 ? 1.063 6.560 -9.329 1.00 66.31 90 LEU A N 1
ATOM 735 C CA . LEU A 1 90 ? 1.064 7.684 -10.267 1.00 66.31 90 LEU A CA 1
ATOM 736 C C . LEU A 1 90 ? 2.487 8.020 -10.708 1.00 66.31 90 LEU A C 1
ATOM 738 O O . LEU A 1 90 ? 2.744 8.159 -11.902 1.00 66.31 90 LEU A O 1
ATOM 742 N N . ARG A 1 91 ? 3.439 8.094 -9.773 1.00 67.44 91 ARG A N 1
ATOM 743 C CA . ARG A 1 91 ? 4.843 8.371 -10.095 1.00 67.44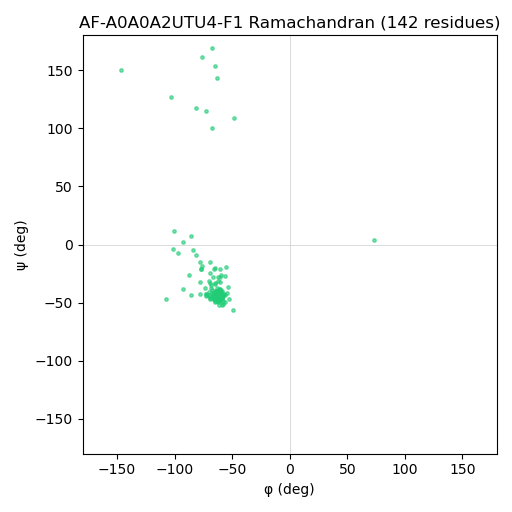 91 ARG A CA 1
ATOM 744 C C . ARG A 1 91 ? 5.424 7.311 -11.029 1.00 67.44 91 ARG A C 1
ATOM 746 O O . ARG A 1 91 ? 6.154 7.662 -11.951 1.00 67.44 91 ARG A O 1
ATOM 753 N N . THR A 1 92 ? 5.089 6.039 -10.820 1.00 67.12 92 THR A N 1
ATOM 754 C CA . THR A 1 92 ? 5.515 4.935 -11.686 1.00 67.12 92 THR A CA 1
ATOM 755 C C . THR A 1 92 ? 4.791 4.959 -13.031 1.00 67.12 92 THR A C 1
ATOM 757 O O . THR A 1 92 ? 5.443 4.802 -14.058 1.00 67.12 92 THR A O 1
ATOM 760 N N . ALA A 1 93 ? 3.480 5.203 -13.067 1.00 65.19 93 ALA A N 1
ATOM 761 C CA . ALA A 1 93 ? 2.683 5.237 -14.295 1.00 65.19 93 ALA A CA 1
ATOM 762 C C . ALA A 1 93 ? 3.027 6.436 -15.197 1.00 65.19 93 ALA A C 1
ATOM 764 O O . ALA A 1 93 ? 3.039 6.307 -16.420 1.00 65.19 93 ALA A O 1
ATOM 765 N N . PHE A 1 94 ? 3.357 7.588 -14.608 1.00 67.00 94 PHE A N 1
ATOM 766 C CA . PHE A 1 94 ? 3.740 8.801 -15.334 1.00 67.00 94 PHE A CA 1
ATOM 767 C C . PHE A 1 94 ? 5.249 8.953 -15.545 1.00 67.00 94 PHE A C 1
ATOM 769 O O . PHE A 1 94 ? 5.675 9.945 -16.140 1.00 67.00 94 PHE A O 1
ATOM 776 N N . HIS A 1 95 ? 6.068 7.991 -15.106 1.00 73.81 95 HIS A N 1
ATOM 777 C CA . HIS A 1 95 ? 7.501 8.032 -15.373 1.00 73.81 95 HIS A CA 1
ATOM 778 C C . HIS A 1 95 ? 7.777 7.948 -16.881 1.00 73.81 95 HIS A C 1
ATOM 780 O O . HIS A 1 95 ? 7.084 7.236 -17.611 1.00 73.81 95 HIS A O 1
ATOM 786 N N . LYS A 1 96 ? 8.797 8.675 -17.354 1.00 63.44 96 LYS A N 1
ATOM 787 C CA . LYS A 1 96 ? 9.120 8.801 -18.786 1.00 63.44 96 LYS A CA 1
ATOM 788 C C . LYS A 1 96 ? 9.371 7.428 -19.434 1.00 63.44 96 LYS A C 1
ATOM 790 O O . LYS A 1 96 ? 8.779 7.124 -20.462 1.00 63.44 96 LYS A O 1
ATOM 795 N N . GLU A 1 97 ? 10.100 6.557 -18.732 1.00 65.81 97 GLU A N 1
ATOM 796 C CA . GLU A 1 97 ? 10.306 5.151 -19.113 1.00 65.81 97 GLU A CA 1
ATOM 797 C C . GLU A 1 97 ? 9.000 4.353 -19.234 1.00 65.81 97 GLU A C 1
ATOM 799 O O . GLU A 1 97 ? 8.854 3.545 -20.145 1.00 65.81 97 GLU A O 1
ATOM 804 N N . SER A 1 98 ? 8.036 4.560 -18.334 1.00 65.88 98 SER A N 1
ATOM 805 C CA . SER A 1 98 ? 6.752 3.850 -18.377 1.00 65.88 98 SER A CA 1
ATOM 806 C C . SER A 1 98 ? 5.891 4.292 -19.556 1.00 65.88 98 SER A C 1
ATOM 808 O O . SER A 1 98 ? 5.149 3.477 -20.096 1.00 65.88 98 SER A O 1
ATOM 810 N N . ARG A 1 99 ? 6.003 5.558 -19.987 1.00 66.81 99 ARG A N 1
ATOM 811 C CA . ARG A 1 99 ? 5.342 6.059 -21.205 1.00 66.81 99 ARG A CA 1
ATOM 812 C C . ARG A 1 99 ? 5.968 5.478 -22.468 1.00 66.81 99 ARG A C 1
ATOM 814 O O . ARG A 1 99 ? 5.236 5.056 -23.358 1.00 66.81 99 ARG A O 1
ATOM 821 N N . GLU A 1 100 ? 7.295 5.417 -22.525 1.00 71.81 100 GLU A N 1
ATOM 822 C CA . GLU A 1 100 ? 8.032 4.831 -23.653 1.00 71.81 100 GLU A CA 1
ATOM 823 C C . GLU A 1 100 ? 7.745 3.327 -23.787 1.00 71.81 100 GLU A C 1
ATOM 825 O O . GLU A 1 100 ? 7.481 2.834 -24.882 1.00 71.81 100 GLU A O 1
ATOM 830 N N . LYS A 1 101 ? 7.679 2.609 -22.660 1.00 73.31 101 LYS A N 1
ATOM 831 C CA . LYS A 1 101 ? 7.412 1.161 -22.617 1.00 73.31 101 LYS A CA 1
ATOM 832 C C . LYS A 1 101 ? 5.922 0.801 -22.659 1.00 73.31 101 LYS A C 1
ATOM 834 O O . LYS A 1 101 ? 5.583 -0.373 -22.767 1.00 73.31 101 LYS A O 1
ATOM 839 N N . PHE A 1 102 ? 5.007 1.776 -22.634 1.00 73.94 102 PHE A N 1
ATOM 840 C CA . PHE A 1 102 ? 3.556 1.527 -22.613 1.00 73.94 102 PHE A CA 1
ATOM 841 C C . PHE A 1 102 ? 3.041 0.792 -23.861 1.00 73.94 102 PHE A C 1
ATOM 843 O O . PHE A 1 102 ? 2.030 0.092 -23.815 1.00 73.94 102 PHE A O 1
ATOM 850 N N . ASN A 1 103 ? 3.707 0.955 -25.004 1.00 76.75 103 ASN A N 1
ATOM 851 C CA . ASN A 1 103 ? 3.337 0.257 -26.237 1.00 76.75 103 ASN A CA 1
ATOM 852 C C . ASN A 1 103 ? 4.161 -1.011 -26.492 1.00 76.75 103 ASN A C 1
ATOM 854 O O . ASN A 1 103 ? 3.800 -1.780 -27.386 1.00 76.75 103 ASN A O 1
ATOM 858 N N . ASP A 1 104 ? 5.190 -1.267 -25.684 1.00 79.81 104 ASP A N 1
ATOM 859 C CA . ASP A 1 104 ? 6.047 -2.441 -25.803 1.00 79.81 104 ASP A CA 1
ATOM 860 C C . ASP A 1 104 ? 5.389 -3.661 -25.144 1.00 79.81 104 ASP A C 1
ATOM 862 O O . ASP A 1 104 ? 5.147 -3.705 -23.938 1.00 79.81 104 ASP A O 1
ATOM 866 N N . ARG A 1 105 ? 5.098 -4.684 -25.953 1.00 75.31 105 ARG A N 1
ATOM 867 C CA . ARG A 1 105 ? 4.453 -5.924 -25.506 1.00 75.31 105 ARG A CA 1
ATOM 868 C C . ARG A 1 105 ? 5.344 -6.749 -24.573 1.00 75.31 105 ARG A C 1
ATOM 870 O O . ARG A 1 105 ? 4.803 -7.461 -23.729 1.00 75.31 105 ARG A O 1
ATOM 877 N N . SER A 1 106 ? 6.669 -6.645 -24.691 1.00 79.12 106 SER A N 1
ATOM 878 C CA . SER A 1 106 ? 7.628 -7.406 -23.875 1.00 79.12 106 SER A CA 1
ATOM 879 C C . SER A 1 106 ? 7.583 -7.026 -22.388 1.00 79.12 106 SER A C 1
ATOM 881 O O . SER A 1 106 ? 7.945 -7.819 -21.521 1.00 79.12 106 SER A O 1
ATOM 883 N N . HIS A 1 107 ? 7.056 -5.839 -22.079 1.00 75.75 107 HIS A N 1
ATOM 884 C CA . HIS A 1 107 ? 6.967 -5.309 -20.724 1.00 75.75 107 HIS A CA 1
ATOM 885 C C . HIS A 1 107 ? 5.763 -5.844 -19.921 1.00 75.75 107 HIS A C 1
ATOM 887 O O . HIS A 1 107 ? 5.642 -5.601 -18.716 1.00 75.75 107 HIS A O 1
ATOM 893 N N . TYR A 1 108 ? 4.841 -6.563 -20.566 1.00 74.19 108 TYR A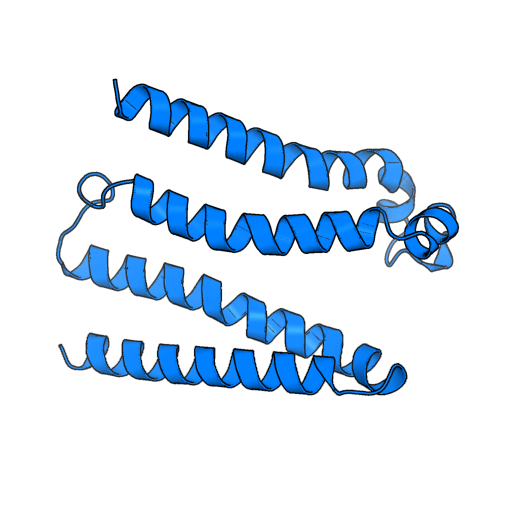 N 1
ATOM 894 C CA . TYR A 1 108 ? 3.604 -7.029 -19.945 1.00 74.19 108 TYR A CA 1
ATOM 895 C C . TYR A 1 108 ? 3.683 -8.515 -19.603 1.00 74.19 108 TYR A C 1
ATOM 897 O O . TYR A 1 108 ? 3.904 -9.357 -20.467 1.00 74.19 108 TYR A O 1
ATOM 905 N N . LYS A 1 109 ? 3.400 -8.857 -18.339 1.00 77.25 109 LYS A N 1
ATOM 906 C CA . LYS A 1 109 ? 3.354 -10.253 -17.861 1.00 77.25 109 LYS A CA 1
ATOM 907 C C . LYS A 1 109 ? 2.319 -11.128 -18.570 1.00 77.25 109 LYS A C 1
ATOM 909 O O . LYS A 1 109 ? 2.422 -12.347 -18.500 1.00 77.25 109 LYS A O 1
ATOM 914 N N . SER A 1 110 ? 1.298 -10.534 -19.190 1.00 80.88 110 SER A N 1
ATOM 915 C CA . SER A 1 110 ? 0.302 -11.284 -19.950 1.00 80.88 110 SER A CA 1
ATOM 916 C C . SER A 1 110 ? -0.207 -10.499 -21.157 1.00 80.88 110 SER A C 1
ATOM 918 O O . SER A 1 110 ? -0.297 -9.266 -21.143 1.00 80.88 110 SER A O 1
ATOM 920 N N . SER A 1 111 ? -0.587 -11.243 -22.199 1.00 79.88 111 SER A N 1
ATOM 921 C CA . SER A 1 111 ? -1.210 -10.708 -23.413 1.00 79.88 111 SER A CA 1
ATOM 922 C C . SER A 1 111 ? -2.529 -9.989 -23.121 1.00 79.88 111 SER A C 1
ATOM 924 O O . SER A 1 111 ? -2.843 -8.999 -23.780 1.00 79.88 111 SER A O 1
ATOM 926 N N . PHE A 1 112 ? -3.268 -10.440 -22.105 1.00 82.69 112 PHE A N 1
ATOM 927 C CA . PHE A 1 112 ? -4.508 -9.816 -21.657 1.00 82.69 112 PHE A CA 1
ATOM 928 C C . PHE A 1 112 ? -4.254 -8.411 -21.102 1.00 82.69 112 PHE A C 1
ATOM 930 O O . PHE A 1 112 ? -4.895 -7.453 -21.531 1.00 82.69 112 PHE A O 1
ATOM 937 N N . VAL A 1 113 ? -3.264 -8.260 -20.213 1.00 77.44 113 VAL A N 1
ATOM 938 C CA . VAL A 1 113 ? -2.931 -6.950 -19.629 1.00 77.44 113 VAL A CA 1
ATOM 939 C C . VAL A 1 113 ? -2.489 -5.972 -20.719 1.00 77.44 113 VAL A C 1
ATOM 941 O O . VAL A 1 113 ? -2.910 -4.820 -20.706 1.00 77.44 113 VAL A O 1
ATOM 944 N N . TYR A 1 114 ? -1.717 -6.428 -21.712 1.00 80.31 114 TYR A N 1
ATOM 945 C CA . TYR A 1 114 ? -1.337 -5.599 -22.861 1.00 80.31 114 TYR A CA 1
ATOM 946 C C . TYR A 1 114 ? -2.539 -5.179 -23.722 1.00 80.31 114 TYR A C 1
ATOM 948 O O . TYR A 1 114 ? -2.639 -4.013 -24.116 1.00 80.31 114 TYR A O 1
ATOM 956 N N . LYS A 1 115 ? -3.459 -6.113 -24.008 1.00 83.12 115 LYS A N 1
ATOM 957 C CA . LYS A 1 115 ? -4.654 -5.873 -24.834 1.00 83.12 115 LYS A CA 1
ATOM 958 C C . LYS A 1 115 ? -5.570 -4.822 -24.206 1.00 83.12 115 LYS A C 1
ATOM 960 O O . LYS A 1 115 ? -6.031 -3.924 -24.901 1.00 83.12 115 LYS A O 1
ATOM 965 N N . TYR A 1 116 ? -5.764 -4.891 -22.890 1.00 83.94 116 TYR A N 1
ATOM 966 C CA . TYR A 1 116 ? -6.653 -3.994 -22.147 1.00 83.94 116 TYR A CA 1
ATOM 967 C C . TYR A 1 116 ? -5.921 -2.863 -21.412 1.00 83.94 116 TYR A C 1
ATOM 969 O O . TYR A 1 116 ? -6.538 -2.148 -20.625 1.00 83.94 116 TYR A O 1
ATOM 977 N N . ARG A 1 117 ? -4.626 -2.632 -21.678 1.00 76.31 117 ARG A N 1
ATOM 978 C CA . ARG A 1 117 ? -3.809 -1.622 -20.971 1.00 76.31 117 ARG A CA 1
ATOM 979 C C . ARG A 1 117 ? -4.420 -0.220 -20.977 1.00 76.31 117 ARG A C 1
ATOM 981 O O . ARG A 1 117 ? -4.344 0.485 -19.978 1.00 76.31 117 ARG A O 1
ATOM 988 N N . LYS A 1 118 ? -5.062 0.160 -22.089 1.00 77.56 118 LYS A N 1
ATOM 989 C CA . LYS A 1 118 ? -5.715 1.465 -22.275 1.00 77.56 118 LYS A CA 1
ATOM 990 C C . LYS A 1 118 ? -6.963 1.643 -21.407 1.00 77.56 118 LYS A C 1
ATOM 992 O O . LYS A 1 118 ? -7.422 2.762 -21.273 1.00 77.56 118 LYS A O 1
ATOM 997 N N . VAL A 1 119 ? -7.494 0.561 -20.843 1.00 77.25 119 VAL A N 1
ATOM 998 C CA . VAL A 1 119 ? -8.672 0.553 -19.966 1.00 77.25 119 VAL A CA 1
ATOM 999 C C . VAL A 1 119 ? -8.244 0.298 -18.522 1.00 77.25 119 VAL A C 1
ATOM 1001 O O . VAL A 1 119 ? -8.612 1.054 -17.631 1.00 77.25 119 VAL A O 1
ATOM 1004 N N . ILE A 1 120 ? -7.383 -0.701 -18.296 1.00 75.25 120 ILE A N 1
ATOM 1005 C CA . ILE A 1 120 ? -6.908 -1.101 -16.963 1.00 75.25 120 ILE A CA 1
ATOM 1006 C C . ILE A 1 120 ? -6.128 0.023 -16.274 1.00 75.25 120 ILE A C 1
ATOM 1008 O O . ILE A 1 120 ? -6.350 0.273 -15.095 1.00 75.25 120 ILE A O 1
ATOM 1012 N N . VAL A 1 121 ? -5.221 0.706 -16.984 1.00 71.88 121 VAL A N 1
ATOM 1013 C CA . VAL A 1 121 ? -4.378 1.748 -16.372 1.00 71.88 121 VAL A CA 1
ATOM 1014 C C . VAL A 1 121 ? -5.200 2.967 -15.930 1.00 71.88 121 VAL A C 1
ATOM 1016 O O . VAL A 1 121 ? -5.047 3.371 -14.778 1.00 71.88 121 VAL A O 1
ATOM 1019 N N . PRO A 1 122 ? -6.114 3.524 -16.753 1.00 72.81 122 PRO A N 1
ATOM 1020 C CA . PRO A 1 122 ? -7.017 4.572 -16.283 1.00 72.81 122 PRO A CA 1
ATOM 1021 C C . PRO A 1 122 ? -7.926 4.119 -15.142 1.00 72.81 122 PRO A C 1
ATOM 1023 O O . PRO A 1 122 ? -8.081 4.866 -14.186 1.00 72.81 122 PRO A O 1
ATOM 1026 N N . LEU A 1 123 ? -8.489 2.905 -15.197 1.00 72.75 123 LEU A N 1
ATOM 1027 C CA . LEU A 1 123 ? -9.341 2.379 -14.121 1.00 72.75 123 LEU A CA 1
ATOM 1028 C C . LEU A 1 123 ? -8.585 2.243 -12.798 1.00 72.75 123 LEU A C 1
ATOM 1030 O O . LEU A 1 123 ? -9.112 2.623 -11.756 1.00 72.75 123 LEU A O 1
ATOM 1034 N N . ALA A 1 124 ? -7.338 1.771 -12.838 1.00 67.88 124 ALA A N 1
ATOM 1035 C CA . ALA A 1 124 ? -6.485 1.683 -11.657 1.00 67.88 124 ALA A CA 1
ATOM 1036 C C . ALA A 1 124 ? -6.224 3.057 -11.019 1.00 67.88 124 ALA A C 1
ATOM 1038 O O . ALA A 1 124 ? -6.023 3.128 -9.813 1.00 67.88 124 ALA A O 1
ATOM 1039 N N . VAL A 1 125 ? -6.256 4.143 -11.802 1.00 66.88 125 VAL A N 1
ATOM 1040 C CA . VAL A 1 125 ? -6.116 5.523 -11.311 1.00 66.88 125 VAL A CA 1
ATOM 1041 C C . VAL A 1 125 ? -7.459 6.109 -10.858 1.00 66.88 125 VAL A C 1
ATOM 1043 O O . VAL A 1 125 ? -7.530 6.741 -9.809 1.00 66.88 125 VAL A O 1
ATOM 1046 N N . LEU A 1 126 ? -8.529 5.892 -11.624 1.00 69.00 126 LEU A N 1
ATOM 1047 C CA . LEU A 1 126 ? -9.851 6.482 -11.398 1.00 69.00 126 LEU A CA 1
ATOM 1048 C C . LEU A 1 126 ? -10.580 5.882 -10.196 1.00 69.00 126 LEU A C 1
ATOM 1050 O O . LEU A 1 126 ? -11.159 6.631 -9.417 1.00 69.00 126 LEU A O 1
ATOM 1054 N N . VAL A 1 127 ? -10.545 4.559 -10.015 1.00 69.56 127 VAL A N 1
ATOM 1055 C CA . VAL A 1 127 ? -11.275 3.886 -8.925 1.00 69.56 127 VAL A CA 1
ATOM 1056 C C . VAL A 1 127 ? -10.841 4.388 -7.540 1.00 69.56 127 VAL A C 1
ATOM 1058 O O . VAL A 1 127 ? -11.719 4.751 -6.759 1.00 69.56 127 VAL A O 1
ATOM 1061 N N . PRO A 1 128 ? -9.533 4.503 -7.228 1.00 63.66 128 PRO A N 1
ATOM 1062 C CA . PRO A 1 128 ? -9.069 5.131 -5.991 1.00 63.66 128 PRO A CA 1
ATOM 1063 C C . PRO A 1 128 ? -9.574 6.563 -5.793 1.00 63.66 128 PRO A C 1
ATOM 1065 O O . PRO A 1 128 ? -9.988 6.912 -4.693 1.00 63.66 128 PRO A O 1
ATOM 1068 N N . ILE A 1 129 ? -9.549 7.388 -6.847 1.00 67.88 129 ILE A N 1
ATOM 1069 C CA . ILE A 1 129 ? -9.984 8.792 -6.783 1.00 67.88 129 ILE A CA 1
ATOM 1070 C C . ILE A 1 129 ? -11.473 8.867 -6.450 1.00 67.88 129 ILE A C 1
ATOM 1072 O O . ILE A 1 129 ? -11.862 9.624 -5.566 1.00 67.88 129 ILE A O 1
ATOM 1076 N N . VAL A 1 130 ? -12.296 8.061 -7.125 1.00 70.56 130 VAL A N 1
ATOM 1077 C CA . VAL A 1 130 ? -13.739 7.990 -6.865 1.00 70.56 130 VAL A CA 1
ATOM 1078 C C . VAL A 1 130 ? -13.998 7.534 -5.432 1.00 70.56 130 VAL A C 1
ATOM 1080 O O . VAL A 1 130 ? -14.799 8.153 -4.743 1.00 70.56 130 VAL A O 1
ATOM 1083 N N . PHE A 1 131 ? -13.279 6.516 -4.950 1.00 66.06 131 PHE A N 1
ATOM 1084 C CA . PHE A 1 131 ? -13.395 6.064 -3.563 1.00 66.06 131 PHE A CA 1
ATOM 1085 C C . PHE A 1 131 ? -13.071 7.178 -2.565 1.00 66.06 131 PHE A C 1
ATOM 1087 O O . PHE A 1 131 ? -13.831 7.388 -1.627 1.00 66.06 131 PHE A O 1
ATOM 1094 N N . ILE A 1 132 ? -11.980 7.919 -2.787 1.00 66.94 132 ILE A N 1
ATOM 1095 C CA . ILE A 1 132 ? -11.583 9.053 -1.944 1.00 66.94 132 ILE A CA 1
ATOM 1096 C C . ILE A 1 132 ? -12.663 10.140 -1.954 1.00 66.94 132 ILE A C 1
ATOM 1098 O O . ILE A 1 132 ? -13.037 10.620 -0.888 1.00 66.94 132 ILE A O 1
ATOM 1102 N N . LEU A 1 133 ? -13.190 10.503 -3.127 1.00 70.75 133 LEU A N 1
ATOM 1103 C CA . LEU A 1 133 ? -14.246 11.512 -3.260 1.00 70.75 133 LEU A CA 1
ATOM 1104 C C . LEU A 1 133 ? -15.530 11.104 -2.532 1.00 70.75 133 LEU A C 1
ATOM 1106 O O . LEU A 1 133 ? -16.086 11.911 -1.792 1.00 70.75 133 LEU A O 1
ATOM 1110 N N . VAL A 1 134 ? -15.969 9.853 -2.694 1.00 69.62 134 VAL A N 1
ATOM 1111 C CA . VAL A 1 134 ? -17.143 9.311 -1.991 1.00 69.62 134 VAL A CA 1
ATOM 1112 C C . VAL A 1 134 ? -16.921 9.331 -0.479 1.00 69.62 134 VAL A C 1
ATOM 1114 O O . VAL A 1 134 ? -17.801 9.751 0.265 1.00 69.62 134 VAL A O 1
ATOM 1117 N N . MET A 1 135 ? -15.731 8.949 -0.015 1.00 64.19 135 MET A N 1
ATOM 1118 C CA . MET A 1 135 ? -15.387 8.993 1.408 1.00 64.19 135 MET A CA 1
ATOM 1119 C C . MET A 1 135 ? -15.391 10.420 1.969 1.00 64.19 135 MET A C 1
ATOM 1121 O O . MET A 1 135 ? -15.900 10.644 3.063 1.00 64.19 135 MET A O 1
ATOM 1125 N N . PHE A 1 136 ? -14.828 11.387 1.237 1.00 67.94 136 PHE A N 1
ATOM 1126 C CA . PHE A 1 136 ? -14.848 12.795 1.642 1.00 67.94 136 PHE A CA 1
ATOM 1127 C C . PHE A 1 136 ? -16.273 13.330 1.725 1.00 67.94 136 PHE A C 1
ATOM 1129 O O . PHE A 1 136 ? -16.598 14.027 2.681 1.00 67.94 136 PHE A O 1
ATOM 1136 N N . TYR A 1 137 ? -17.118 12.973 0.757 1.00 71.12 137 TYR A N 1
ATOM 1137 C CA . TYR A 1 137 ? -18.528 13.339 0.761 1.00 71.12 137 TYR A CA 1
ATOM 1138 C C . TYR A 1 137 ? -19.260 12.771 1.987 1.00 71.12 137 TYR A C 1
ATOM 1140 O O . TYR A 1 137 ? -19.947 13.510 2.682 1.00 71.12 137 TYR A O 1
ATOM 1148 N N . GLN A 1 138 ? -19.041 11.496 2.320 1.00 62.84 138 GLN A N 1
ATOM 1149 C CA . GLN A 1 138 ? -19.631 10.874 3.512 1.00 62.84 138 GLN A CA 1
ATOM 1150 C C . GLN A 1 138 ? -19.146 11.517 4.818 1.00 62.84 138 GLN A C 1
ATOM 1152 O O . GLN A 1 138 ? -19.939 11.739 5.725 1.00 62.84 138 GLN A O 1
ATOM 1157 N N . ILE A 1 139 ? -17.856 11.855 4.922 1.00 61.16 139 ILE A N 1
ATOM 1158 C CA . ILE A 1 139 ? -17.330 12.577 6.092 1.00 61.16 139 ILE A CA 1
ATOM 1159 C C . ILE A 1 139 ? -17.954 13.970 6.200 1.00 61.16 139 ILE A C 1
ATOM 1161 O O . ILE A 1 139 ? -18.266 14.409 7.306 1.00 61.16 139 ILE A O 1
ATOM 1165 N N . TRP A 1 140 ? -18.124 14.661 5.071 1.00 67.56 140 TRP A N 1
ATOM 1166 C CA . TRP A 1 140 ? -18.759 15.974 5.022 1.00 67.56 140 TRP A CA 1
ATOM 1167 C C . TRP A 1 140 ? -20.212 15.915 5.502 1.00 67.56 140 TRP A C 1
ATOM 1169 O O . TRP A 1 140 ? -20.570 16.687 6.385 1.00 67.56 140 TRP A O 1
ATOM 1179 N N . GLU A 1 141 ? -21.010 14.964 5.004 1.00 67.88 141 GLU A N 1
ATOM 1180 C CA . GLU A 1 141 ? -22.388 14.739 5.474 1.00 67.88 141 GLU A CA 1
ATOM 1181 C C . GLU A 1 141 ? -22.470 14.336 6.950 1.00 67.88 141 GLU A C 1
ATOM 1183 O O . GLU A 1 141 ? -23.437 14.667 7.613 1.00 67.88 141 GLU A O 1
ATOM 1188 N N . MET A 1 142 ? -21.478 13.630 7.493 1.00 56.88 142 MET A N 1
ATOM 1189 C CA . MET A 1 142 ? -21.461 13.283 8.920 1.00 56.88 142 MET A CA 1
ATOM 1190 C C . MET A 1 142 ? -21.038 14.445 9.834 1.00 56.88 142 MET A C 1
ATOM 1192 O O . MET A 1 142 ? -21.166 14.337 11.054 1.00 56.88 142 MET A O 1
ATOM 1196 N N . SER A 1 143 ? -20.456 15.507 9.271 1.00 51.47 143 SER A N 1
ATOM 1197 C CA . SER A 1 143 ? -19.901 16.644 10.023 1.00 51.47 143 SER A CA 1
ATOM 1198 C C . SER A 1 143 ? -20.820 17.874 10.032 1.00 51.47 143 SER A C 1
ATOM 1200 O O . SER A 1 143 ? -20.478 18.859 10.688 1.00 51.47 143 SER A O 1
ATOM 1202 N N . PHE A 1 144 ? -21.948 17.818 9.318 1.00 48.09 144 PHE A N 1
ATOM 1203 C CA . PHE A 1 144 ? -22.980 18.853 9.199 1.00 48.09 144 PHE A CA 1
ATOM 1204 C C . PHE A 1 144 ? -24.366 18.251 9.419 1.00 48.09 144 PHE A C 1
ATOM 1206 O O . PHE A 1 144 ? -25.237 18.994 9.923 1.00 48.09 144 PHE A O 1
#

Sequence (144 aa):
MLFIIGSFIAFIALLLYGIYVFNDYKSSTKEEKKTKHRHMIRVVLMVPITAILLISENLRRNGLTLEEIRPYLFVAVLISFFIPGFVYMLRTAFHKESREKFNDRSHYKSSFVYKYRKVIVPLAVLVPIVFILVMFYQIWEMSF

pLDDT: mean 72.34, std 9.02, range [48.09, 91.5]

Mean predicted aligned error: 12.2 Å

Solvent-accessible surface area (backbone atoms only — not comparable to full-atom values): 8125 Å² total; per-residue (Å²): 107,69,68,58,53,54,51,50,52,54,48,52,52,46,45,55,50,26,52,50,44,47,50,52,48,68,75,42,53,78,72,53,31,68,69,43,46,66,56,36,52,51,46,52,54,44,43,60,54,50,50,51,54,52,52,53,54,55,37,54,75,70,70,47,48,80,84,70,46,60,61,65,58,61,47,50,54,50,47,67,54,47,51,60,55,48,52,49,48,49,55,54,61,69,28,71,67,43,58,68,44,66,80,44,68,89,77,41,97,41,73,65,59,57,74,42,40,87,53,53,55,55,47,69,55,46,53,58,51,52,52,52,52,53,50,52,51,53,52,52,65,75,74,108

Secondary structure (DSSP, 8-state):
-HHHHHHHHHHHHHHHHHHHHHHHHHHS-HHHHHHHHHHHHHHHHHHHHHHHHHHHHHHHHTT--TTTS-HHHHHHHHHHHHHHHHHHHHHHHTSHHHHHGGG-GGG-SSHHHHHTHHHHHHHHHHHHHHHHHHHHHHHHHH--

Organism: NCBI:txid1385513